Protein AF-A0AAU5T466-F1 (afdb_monomer_lite)

Foldseek 3Di:
DVVVVVVVVVVVVVVVVVVVVVLVPDPCSVVVVCVVVVVVCCCPVPVVVVLVVLLVVLVPPPPSVLSSVLVVVLVVLCVVLVCLVPPPDDQPDCVSPVDPSVVVNVVVNVVSVVVSVVVVVVVVVVVVVVVVVVD

Secondary structure (DSSP, 8-state):
-HHHHHHHHHHHHHHHHHHHHHHHTSS-HHHHHHHHHHHHHHIIIIIHHHHHHHHHHTTTSTTHHHHHHHHHHHHHHHHHHHHHHH-SSS-SSTTTS-S-HHHHHHHHHHHHHHHHHHHHHHHHHHHHHHHTT--

pLDDT: mean 91.25, std 6.81, range [65.12, 98.19]

Radius of gyration: 22.05 Å; chains: 1; bounding box: 55×31×60 Å

Structure (mmCIF, N/CA/C/O backbone):
data_AF-A0AAU5T466-F1
#
_entry.id   AF-A0AAU5T466-F1
#
loop_
_atom_site.group_PDB
_atom_site.id
_atom_site.type_symbol
_atom_site.label_atom_id
_atom_site.label_alt_id
_atom_site.label_comp_id
_atom_site.label_asym_id
_atom_site.label_entity_id
_atom_site.label_seq_id
_atom_site.pdbx_PDB_ins_code
_atom_site.Cartn_x
_atom_site.Cartn_y
_atom_site.Cartn_z
_atom_site.occupancy
_atom_site.B_iso_or_equiv
_atom_site.auth_seq_id
_atom_site.auth_comp_id
_atom_site.auth_asym_id
_atom_site.auth_atom_id
_atom_site.pdbx_PDB_model_num
ATOM 1 N N . MET A 1 1 ? -19.203 20.895 -16.663 1.00 66.00 1 MET A N 1
ATOM 2 C CA . MET A 1 1 ? -18.853 19.451 -16.595 1.00 66.00 1 MET A CA 1
ATOM 3 C C . MET A 1 1 ? -18.302 18.866 -17.906 1.00 66.00 1 MET A C 1
ATOM 5 O O . MET A 1 1 ? -17.208 18.321 -17.875 1.00 66.00 1 MET A O 1
ATOM 9 N N . LYS A 1 2 ? -18.982 18.981 -19.066 1.00 80.88 2 LYS A N 1
ATOM 10 C CA . LYS A 1 2 ? -18.479 18.440 -20.359 1.00 80.88 2 LYS A CA 1
ATOM 11 C C . LYS A 1 2 ? -17.127 19.024 -20.802 1.00 80.88 2 LYS A C 1
ATOM 13 O O . LYS A 1 2 ? -16.282 18.271 -21.273 1.00 80.88 2 LYS A O 1
ATOM 18 N N . THR A 1 3 ? -16.918 20.329 -20.628 1.00 87.75 3 THR A N 1
ATOM 19 C CA . THR A 1 3 ? -15.667 21.007 -21.011 1.00 87.75 3 THR A CA 1
ATOM 20 C C . THR A 1 3 ? -14.486 20.513 -20.182 1.00 87.75 3 THR A C 1
ATOM 22 O O . THR A 1 3 ? -13.507 20.078 -20.765 1.00 87.75 3 THR A O 1
ATOM 25 N N . TYR A 1 4 ? -14.634 20.441 -18.852 1.00 92.25 4 TYR A N 1
ATOM 26 C CA . TYR A 1 4 ? -13.607 19.918 -17.940 1.00 92.25 4 TYR A CA 1
ATOM 27 C C . TYR A 1 4 ? -13.195 18.481 -18.292 1.00 92.25 4 TYR A C 1
ATOM 29 O O . TYR A 1 4 ? -12.018 18.158 -18.398 1.00 92.25 4 TYR A O 1
ATOM 37 N N . ARG A 1 5 ? -14.172 17.609 -18.569 1.00 91.56 5 ARG A N 1
ATOM 38 C CA . ARG A 1 5 ? -13.879 16.223 -18.953 1.00 91.56 5 ARG A CA 1
ATOM 39 C C . ARG A 1 5 ? -13.104 16.135 -20.271 1.00 91.56 5 ARG A C 1
ATOM 41 O O . ARG A 1 5 ? -12.203 15.315 -20.393 1.00 91.56 5 ARG A O 1
ATOM 48 N N . ARG A 1 6 ? -13.441 16.978 -21.252 1.00 95.88 6 ARG A N 1
ATOM 49 C CA . ARG A 1 6 ? -12.725 17.037 -22.536 1.00 95.88 6 ARG A CA 1
ATOM 50 C C . ARG A 1 6 ? -11.324 17.612 -22.381 1.00 95.88 6 ARG A C 1
ATOM 52 O O . ARG A 1 6 ? -10.404 17.063 -22.969 1.00 95.88 6 ARG A O 1
ATOM 59 N N . THR A 1 7 ? -11.157 18.666 -21.585 1.00 96.00 7 THR A N 1
ATOM 60 C CA . THR A 1 7 ? -9.839 19.263 -21.342 1.00 96.00 7 THR A CA 1
ATOM 61 C C . THR A 1 7 ? -8.920 18.289 -20.616 1.00 96.00 7 THR A C 1
ATOM 63 O O . THR A 1 7 ? -7.782 18.134 -21.041 1.00 96.00 7 THR A O 1
ATOM 66 N N . LEU A 1 8 ? -9.406 17.564 -19.598 1.00 96.31 8 LEU A N 1
ATOM 67 C CA . LEU A 1 8 ? -8.605 16.513 -18.957 1.00 96.31 8 LEU A CA 1
ATOM 68 C C . LEU A 1 8 ? -8.309 15.353 -19.902 1.00 96.31 8 LEU A C 1
ATOM 70 O O . LEU A 1 8 ? -7.185 14.867 -19.913 1.00 96.31 8 LEU A O 1
ATOM 74 N N . GLY A 1 9 ? -9.286 14.924 -20.705 1.00 96.25 9 GLY A N 1
ATOM 75 C CA . GLY A 1 9 ? -9.066 13.870 -21.694 1.00 96.25 9 GLY A CA 1
ATOM 76 C C . GLY A 1 9 ? -7.987 14.252 -22.710 1.00 96.25 9 GLY A C 1
ATOM 77 O O . GLY A 1 9 ? -7.079 13.468 -22.968 1.00 96.25 9 GLY A O 1
ATOM 78 N N . PHE A 1 10 ? -8.044 15.478 -23.236 1.00 97.44 10 PHE A N 1
ATOM 79 C CA . PHE A 1 10 ? -7.043 15.992 -24.168 1.00 97.44 10 PHE A CA 1
ATOM 80 C C . PHE A 1 10 ? -5.666 16.131 -23.513 1.00 97.44 10 PHE A C 1
ATOM 82 O O . PHE A 1 10 ? -4.671 15.703 -24.090 1.00 97.44 10 PHE A O 1
ATOM 89 N N . LEU A 1 11 ? -5.606 16.667 -22.290 1.00 97.75 11 LEU A N 1
ATOM 90 C CA . LEU A 1 11 ? -4.364 16.765 -21.526 1.00 97.75 11 LEU A CA 1
ATOM 91 C C . LEU A 1 11 ? -3.748 15.382 -21.272 1.00 97.75 11 LEU A C 1
ATOM 93 O O . LEU A 1 11 ? -2.549 15.207 -21.461 1.00 97.75 11 LEU A O 1
ATOM 97 N N . GLY A 1 12 ? -4.561 14.392 -20.901 1.00 96.75 1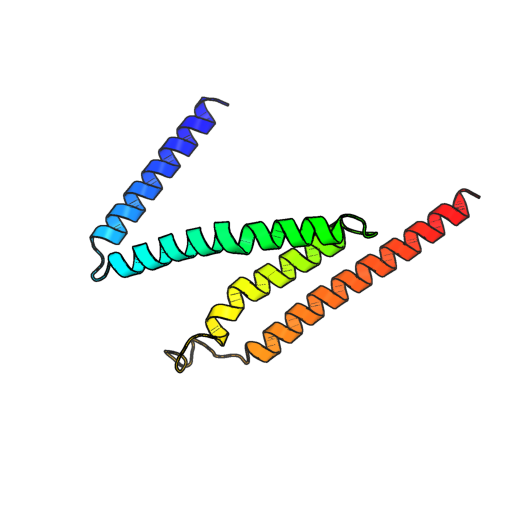2 GLY A N 1
ATOM 98 C CA . GLY A 1 12 ? -4.112 13.013 -20.713 1.00 96.75 12 GLY A CA 1
ATOM 99 C C . GLY A 1 12 ? -3.531 12.412 -21.993 1.00 96.75 12 GLY A C 1
ATOM 100 O O . GLY A 1 12 ? -2.436 11.859 -21.964 1.00 96.75 12 GLY A O 1
ATOM 101 N N . LEU A 1 13 ? -4.209 12.584 -23.132 1.00 97.94 13 LEU A N 1
ATOM 102 C CA . LEU A 1 13 ? -3.699 12.143 -24.436 1.00 97.94 13 LEU A CA 1
ATOM 103 C C . LEU A 1 13 ? -2.388 12.842 -24.816 1.00 97.94 13 LEU A C 1
ATOM 105 O O . LEU A 1 13 ? -1.480 12.187 -25.323 1.00 97.94 13 LEU A O 1
ATOM 109 N N . LEU A 1 14 ? -2.262 14.144 -24.538 1.00 97.94 14 LEU A N 1
ATOM 110 C CA . LEU A 1 14 ? -1.030 14.891 -24.781 1.00 97.94 14 LEU A CA 1
ATOM 111 C C . LEU A 1 14 ? 0.131 14.332 -23.945 1.00 97.94 14 LEU A C 1
ATOM 113 O O . LEU A 1 14 ? 1.216 14.114 -24.476 1.00 97.94 14 LEU A O 1
ATOM 117 N N . LEU A 1 15 ? -0.103 14.042 -22.662 1.00 97.50 15 LEU A N 1
ATOM 118 C CA . LEU A 1 15 ? 0.900 13.435 -21.781 1.00 97.50 15 LEU A CA 1
ATOM 119 C C . LEU A 1 15 ? 1.293 12.024 -22.238 1.00 97.50 15 LEU A C 1
ATOM 121 O O . LEU A 1 15 ? 2.478 11.695 -22.225 1.00 97.50 15 LEU A O 1
ATOM 125 N N . ILE A 1 16 ? 0.335 11.215 -22.702 1.00 95.62 16 ILE A N 1
ATOM 126 C CA . ILE A 1 16 ? 0.613 9.895 -23.291 1.00 95.62 16 ILE A CA 1
ATOM 127 C C . ILE A 1 16 ? 1.474 10.038 -24.550 1.00 95.62 16 ILE A C 1
ATOM 129 O O . ILE A 1 16 ? 2.453 9.312 -24.695 1.00 95.62 16 ILE A O 1
ATOM 133 N N . ALA A 1 17 ? 1.164 10.989 -25.437 1.00 97.19 17 ALA A N 1
ATOM 134 C CA . ALA A 1 17 ? 1.948 11.231 -26.649 1.00 97.19 17 ALA A CA 1
ATOM 135 C C . ALA A 1 17 ? 3.385 11.677 -26.329 1.00 97.19 17 ALA A C 1
ATOM 137 O O . ALA A 1 17 ? 4.334 11.217 -26.966 1.00 97.19 17 ALA A O 1
ATOM 138 N N . VAL A 1 18 ? 3.560 12.527 -25.311 1.00 97.31 18 VAL A N 1
ATOM 139 C CA . VAL A 1 18 ? 4.886 12.913 -24.804 1.00 97.31 18 VAL A CA 1
ATOM 140 C C . VAL A 1 18 ? 5.631 11.693 -24.262 1.00 97.31 18 VAL A C 1
ATOM 142 O O . VAL A 1 18 ? 6.771 11.464 -24.657 1.00 97.31 18 VAL A O 1
ATOM 145 N N . GLY A 1 19 ? 4.990 10.877 -23.421 1.00 93.94 19 GLY A N 1
ATOM 146 C CA . GLY A 1 19 ? 5.582 9.646 -22.892 1.00 93.94 19 GLY A CA 1
ATOM 147 C C . GLY A 1 19 ? 5.993 8.670 -23.996 1.00 93.94 19 GLY A C 1
ATOM 148 O O . GLY A 1 19 ? 7.120 8.185 -23.998 1.00 93.94 19 GLY A O 1
ATOM 149 N N . ALA A 1 20 ? 5.127 8.449 -24.987 1.00 94.75 20 ALA A N 1
ATOM 150 C CA . ALA A 1 20 ? 5.411 7.589 -26.133 1.00 94.75 20 ALA A CA 1
ATOM 151 C C . ALA A 1 20 ? 6.603 8.097 -26.956 1.00 94.75 20 ALA A C 1
ATOM 153 O O . ALA A 1 20 ? 7.468 7.309 -27.331 1.00 94.75 20 ALA A O 1
ATOM 154 N N . ARG A 1 21 ? 6.693 9.415 -27.188 1.00 96.38 21 ARG A N 1
ATOM 155 C CA . ARG A 1 21 ? 7.851 10.024 -27.856 1.00 96.38 21 ARG A CA 1
ATOM 156 C C . ARG A 1 21 ? 9.137 9.796 -27.068 1.00 96.38 21 ARG A C 1
ATOM 158 O O . ARG A 1 21 ? 10.154 9.496 -27.681 1.00 96.38 21 ARG A O 1
ATOM 165 N N . LEU A 1 22 ? 9.100 9.968 -25.745 1.00 95.00 22 LEU A N 1
ATOM 166 C CA . LEU A 1 22 ? 10.267 9.740 -24.893 1.00 95.00 22 LEU A CA 1
ATOM 167 C C . LEU A 1 22 ? 10.721 8.284 -24.987 1.00 95.00 22 LEU A C 1
ATOM 169 O O . LEU A 1 22 ? 11.889 8.044 -25.259 1.00 95.00 22 LEU A O 1
ATOM 173 N N . VAL A 1 23 ? 9.802 7.323 -24.861 1.00 94.81 23 VAL A N 1
ATOM 174 C CA . VAL A 1 23 ? 10.122 5.893 -24.998 1.00 94.81 23 VAL A CA 1
ATOM 175 C C . VAL A 1 23 ? 10.702 5.581 -26.379 1.00 94.81 23 VAL A C 1
ATOM 177 O O . VAL A 1 23 ? 11.687 4.862 -26.464 1.00 94.81 23 VAL A O 1
ATOM 180 N N . ALA A 1 24 ? 10.162 6.157 -27.454 1.00 94.19 24 ALA A N 1
ATOM 181 C CA . ALA A 1 24 ? 10.613 5.880 -28.820 1.00 94.19 24 ALA A CA 1
ATOM 182 C C . ALA A 1 24 ? 12.065 6.300 -29.116 1.00 94.19 24 ALA A C 1
ATOM 184 O O . ALA A 1 24 ? 12.645 5.811 -30.081 1.00 94.19 24 ALA A O 1
ATOM 185 N N . VAL A 1 25 ? 12.641 7.209 -28.322 1.00 95.81 25 VAL A N 1
ATOM 186 C CA . VAL A 1 25 ? 14.033 7.664 -28.486 1.00 95.81 25 VAL A CA 1
ATOM 187 C C . VAL A 1 25 ? 14.993 7.048 -27.463 1.00 95.81 25 VAL A C 1
ATOM 189 O O . VAL A 1 25 ? 16.178 7.378 -27.479 1.00 95.81 25 VAL A O 1
ATOM 192 N N . LEU A 1 26 ? 14.507 6.181 -26.566 1.00 94.69 26 LEU A N 1
ATOM 193 C CA . LEU A 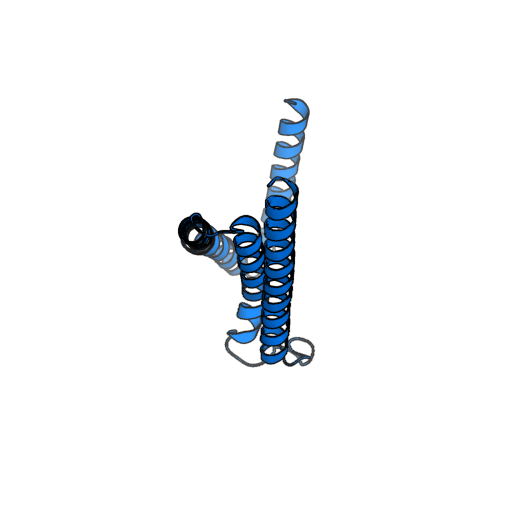1 26 ? 15.367 5.449 -25.639 1.00 94.69 26 LEU A CA 1
ATOM 194 C C . LEU A 1 26 ? 16.145 4.342 -26.375 1.00 94.69 26 LEU A C 1
ATOM 196 O O . LEU A 1 26 ? 15.624 3.776 -27.335 1.00 94.69 26 LEU A O 1
ATOM 200 N N . PRO A 1 27 ? 17.352 3.984 -25.899 1.00 94.69 27 PRO A N 1
ATOM 201 C CA . PRO A 1 27 ? 18.097 2.838 -26.423 1.00 94.69 27 PRO A CA 1
ATOM 202 C C . PRO A 1 27 ? 17.331 1.511 -26.293 1.00 94.69 27 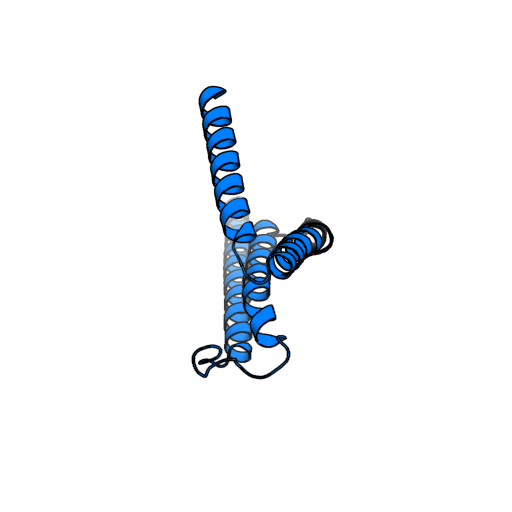PRO A C 1
ATOM 204 O O . PRO A 1 27 ? 17.314 0.725 -27.234 1.00 94.69 27 PRO A O 1
ATOM 207 N N . ASP A 1 28 ? 16.635 1.314 -25.165 1.00 93.69 28 ASP A N 1
ATOM 208 C CA . ASP A 1 28 ? 15.961 0.058 -24.806 1.00 93.69 28 ASP A CA 1
ATOM 209 C C . ASP A 1 28 ? 14.456 0.278 -24.518 1.00 93.69 28 ASP A C 1
ATOM 211 O O . ASP A 1 28 ? 14.000 0.203 -23.373 1.00 93.69 28 ASP A O 1
ATOM 215 N N . PRO A 1 29 ? 13.631 0.586 -25.538 1.00 93.44 29 PRO A N 1
ATOM 216 C CA . PRO A 1 29 ? 12.212 0.900 -25.346 1.00 93.44 29 PRO A CA 1
ATOM 217 C C . PRO A 1 29 ? 11.391 -0.305 -24.872 1.00 93.44 29 PRO A C 1
ATOM 219 O O . PRO A 1 29 ? 10.387 -0.139 -24.178 1.00 93.44 29 PRO A O 1
ATOM 222 N N . LEU A 1 30 ? 11.810 -1.522 -25.239 1.00 95.25 30 LEU A N 1
ATOM 223 C CA . LEU A 1 30 ? 11.110 -2.752 -24.874 1.00 95.25 30 LEU A CA 1
ATOM 224 C C . LEU A 1 30 ? 11.129 -2.990 -23.363 1.00 95.25 30 LEU A C 1
ATOM 226 O O . LEU A 1 30 ? 10.100 -3.371 -22.814 1.00 95.25 30 LEU A O 1
ATOM 230 N N . ASP A 1 31 ? 12.233 -2.685 -22.683 1.00 93.31 31 ASP A N 1
ATOM 231 C CA . ASP A 1 31 ? 12.341 -2.847 -21.229 1.00 93.31 31 ASP A CA 1
ATOM 232 C C . ASP A 1 31 ? 11.340 -1.956 -20.489 1.00 93.31 31 ASP A C 1
ATOM 234 O O . ASP A 1 31 ? 10.698 -2.383 -19.526 1.00 93.31 31 ASP A O 1
ATOM 238 N N . VAL A 1 32 ? 11.127 -0.732 -20.983 1.00 93.56 32 VAL A N 1
ATOM 239 C CA . VAL A 1 32 ? 10.114 0.180 -20.437 1.00 93.56 32 VAL A CA 1
ATOM 240 C C . VAL A 1 32 ? 8.707 -0.365 -20.662 1.00 93.56 32 VAL A C 1
ATOM 242 O O . VAL A 1 32 ? 7.874 -0.306 -19.758 1.00 93.56 32 VAL A O 1
ATOM 245 N N . LEU A 1 33 ? 8.427 -0.920 -21.844 1.00 93.06 33 LEU A N 1
ATOM 246 C CA . LEU A 1 33 ? 7.124 -1.519 -22.142 1.00 93.06 33 LEU A CA 1
ATOM 247 C C . LEU A 1 33 ? 6.862 -2.771 -21.298 1.00 93.06 33 LEU A C 1
ATOM 249 O O . LEU A 1 33 ? 5.747 -2.942 -20.808 1.00 93.06 33 LEU A O 1
ATOM 253 N N . VAL A 1 34 ? 7.877 -3.609 -21.077 1.00 95.69 34 VAL A N 1
ATOM 254 C CA . VAL A 1 34 ? 7.798 -4.769 -20.178 1.00 95.69 34 VAL A CA 1
ATOM 255 C C . VAL A 1 34 ? 7.550 -4.313 -18.744 1.00 95.69 34 VAL A C 1
ATOM 257 O O . VAL A 1 34 ? 6.696 -4.885 -18.070 1.00 95.69 34 VAL A O 1
ATOM 260 N N . TRP A 1 35 ? 8.224 -3.259 -18.281 1.00 91.56 35 TRP A N 1
ATOM 261 C CA . TRP A 1 35 ? 7.993 -2.699 -16.950 1.00 91.56 35 TRP A CA 1
ATOM 262 C C . TRP A 1 35 ? 6.575 -2.131 -16.798 1.00 91.56 35 TRP A C 1
ATOM 264 O O . TRP A 1 35 ? 5.890 -2.453 -15.828 1.00 91.56 35 TRP A O 1
ATOM 274 N N . LEU A 1 36 ? 6.098 -1.342 -17.769 1.00 93.25 36 LEU A N 1
ATOM 275 C CA . LEU A 1 36 ? 4.745 -0.770 -17.765 1.00 93.25 36 LEU A CA 1
ATOM 276 C C . LEU A 1 36 ? 3.668 -1.858 -17.823 1.00 93.25 36 LEU A C 1
ATOM 278 O O . LEU A 1 36 ? 2.729 -1.845 -17.026 1.00 93.25 36 LEU A O 1
ATOM 282 N N . GLY A 1 37 ? 3.812 -2.812 -18.745 1.00 96.00 37 GLY A N 1
ATOM 283 C CA . GLY A 1 37 ? 2.897 -3.941 -18.882 1.00 96.00 37 GLY A CA 1
ATOM 284 C C . GLY A 1 37 ? 2.905 -4.828 -17.639 1.00 96.00 37 GLY A C 1
ATOM 285 O O . GLY A 1 37 ? 1.846 -5.182 -17.127 1.00 96.00 37 GLY A O 1
ATOM 286 N N . GLY A 1 38 ? 4.089 -5.116 -17.099 1.00 95.25 38 GLY A N 1
ATOM 287 C CA . GLY A 1 38 ? 4.257 -5.865 -15.858 1.00 95.25 38 GLY A CA 1
ATOM 288 C C . GLY A 1 38 ? 3.610 -5.171 -14.661 1.00 95.25 38 GLY A C 1
ATOM 289 O O . GLY A 1 38 ? 2.917 -5.827 -13.889 1.00 95.25 38 GLY A O 1
ATOM 290 N N . ALA A 1 39 ? 3.762 -3.851 -14.528 1.00 92.31 39 ALA A N 1
ATOM 291 C CA . ALA A 1 39 ? 3.119 -3.072 -13.472 1.00 92.31 39 ALA A CA 1
ATOM 292 C C . ALA A 1 39 ? 1.587 -3.099 -13.583 1.00 92.31 39 ALA A C 1
ATOM 294 O O . ALA A 1 39 ? 0.914 -3.261 -12.565 1.00 92.31 39 ALA A O 1
ATOM 295 N N . LEU A 1 40 ? 1.039 -2.994 -14.800 1.00 95.94 40 LEU A N 1
ATOM 296 C CA . LEU A 1 40 ? -0.403 -3.088 -15.040 1.00 95.94 40 LEU A CA 1
ATOM 297 C C . LEU A 1 40 ? -0.943 -4.470 -14.656 1.00 95.94 40 LEU A C 1
ATOM 299 O O . LEU A 1 40 ? -1.904 -4.572 -13.897 1.00 95.94 40 LEU A O 1
ATOM 303 N N . VAL A 1 41 ? -0.284 -5.535 -15.123 1.00 97.62 41 VAL A N 1
ATOM 304 C CA . VAL A 1 41 ? -0.666 -6.916 -14.796 1.00 97.62 41 VAL A CA 1
ATOM 305 C C . VAL A 1 41 ? -0.558 -7.168 -13.295 1.00 97.62 41 VAL A C 1
ATOM 307 O O . VAL A 1 41 ? -1.495 -7.693 -12.701 1.00 97.62 41 VAL A O 1
ATOM 310 N N . LEU A 1 42 ? 0.545 -6.768 -12.654 1.00 94.19 42 LEU A N 1
ATOM 311 C CA . LEU A 1 42 ? 0.720 -6.910 -11.209 1.00 94.19 42 LEU A CA 1
ATOM 312 C C . LEU A 1 42 ? -0.381 -6.167 -10.445 1.00 94.19 42 LEU A C 1
ATOM 314 O O . LEU A 1 42 ? -0.938 -6.700 -9.485 1.00 94.19 42 LEU A O 1
ATOM 318 N N . HIS A 1 43 ? -0.721 -4.951 -10.870 1.00 93.75 43 HIS A N 1
ATOM 319 C CA . HIS A 1 43 ? -1.770 -4.171 -10.234 1.00 93.75 43 HIS A CA 1
ATOM 320 C C . HIS A 1 43 ? -3.138 -4.854 -10.348 1.00 93.75 43 HIS A C 1
ATOM 322 O O . HIS A 1 43 ? -3.779 -5.109 -9.328 1.00 93.75 43 HIS A O 1
ATOM 328 N N . ASP A 1 44 ? -3.564 -5.195 -11.561 1.00 97.50 44 ASP A N 1
ATOM 329 C CA . ASP A 1 44 ? -4.933 -5.650 -11.816 1.00 97.50 44 ASP A CA 1
ATOM 330 C C . ASP A 1 44 ? -5.149 -7.121 -11.450 1.00 97.50 44 ASP A C 1
ATOM 332 O O . ASP A 1 44 ? -6.215 -7.481 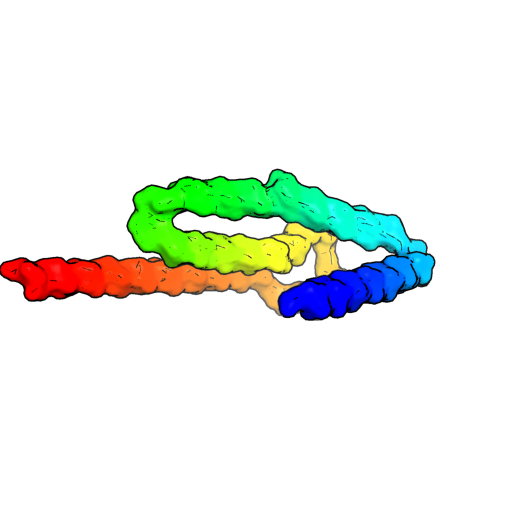-10.952 1.00 97.50 44 ASP A O 1
ATOM 336 N N . ALA A 1 45 ? -4.142 -7.974 -11.653 1.00 97.25 45 ALA A N 1
ATOM 337 C CA . ALA A 1 45 ? -4.247 -9.403 -11.372 1.00 97.25 45 ALA A CA 1
ATOM 338 C C . ALA A 1 45 ? -3.882 -9.768 -9.925 1.00 97.25 45 ALA A C 1
ATOM 340 O O . ALA A 1 45 ? -4.286 -10.830 -9.454 1.00 97.25 45 ALA A O 1
ATOM 341 N N . VAL A 1 46 ? -3.125 -8.921 -9.213 1.00 95.19 46 VAL A N 1
ATOM 342 C CA . VAL A 1 46 ? -2.631 -9.241 -7.862 1.00 95.19 46 VAL A CA 1
ATOM 343 C C . VAL A 1 46 ? -3.023 -8.178 -6.843 1.00 95.19 46 VAL A C 1
ATOM 345 O O . VAL A 1 46 ? -3.748 -8.486 -5.897 1.00 95.19 46 VAL A O 1
ATOM 348 N N . ILE A 1 47 ? -2.584 -6.927 -7.012 1.00 94.69 47 ILE A N 1
ATOM 349 C CA . ILE A 1 47 ? -2.764 -5.891 -5.981 1.00 94.69 47 ILE A CA 1
ATOM 350 C C . ILE A 1 47 ? -4.250 -5.595 -5.752 1.00 94.69 47 ILE A C 1
ATOM 352 O O . ILE A 1 47 ? -4.713 -5.644 -4.613 1.00 94.69 47 ILE A O 1
ATOM 356 N N . ALA A 1 48 ? -5.012 -5.324 -6.811 1.00 95.88 48 ALA A N 1
ATOM 357 C CA . ALA A 1 48 ? -6.429 -5.003 -6.706 1.00 95.88 48 ALA A CA 1
ATOM 358 C C . ALA A 1 48 ? -7.242 -6.159 -6.080 1.00 95.88 48 ALA A C 1
ATOM 360 O O . ALA A 1 48 ? -7.947 -5.902 -5.097 1.00 95.88 48 ALA A O 1
ATOM 361 N N . PRO A 1 49 ? -7.107 -7.428 -6.519 1.00 97.06 49 PRO A N 1
ATOM 362 C CA . PRO A 1 49 ? -7.756 -8.563 -5.862 1.00 97.06 49 PRO A CA 1
ATOM 363 C C . PRO A 1 49 ? -7.380 -8.723 -4.387 1.00 97.06 49 PRO A C 1
ATOM 365 O O . PRO A 1 49 ? -8.261 -8.968 -3.565 1.00 97.06 49 PRO A O 1
ATOM 368 N N . LEU A 1 50 ? -6.106 -8.540 -4.021 1.00 94.31 50 LEU A N 1
ATOM 369 C CA . LEU A 1 50 ? -5.667 -8.621 -2.625 1.00 94.31 50 LEU A CA 1
ATOM 370 C C . LEU A 1 50 ? -6.283 -7.516 -1.763 1.00 94.31 50 LEU A C 1
ATOM 372 O O . LEU A 1 50 ? -6.746 -7.790 -0.656 1.00 94.31 50 LEU A O 1
ATOM 376 N N . VAL A 1 51 ? -6.333 -6.279 -2.264 1.00 94.81 51 VAL A N 1
ATOM 377 C CA . VAL A 1 51 ? -6.951 -5.148 -1.555 1.00 94.81 51 VAL A CA 1
ATOM 378 C C . VAL A 1 51 ? -8.453 -5.379 -1.372 1.00 94.81 51 VAL A C 1
ATOM 380 O O . VAL A 1 51 ? -8.979 -5.171 -0.275 1.00 94.81 51 VAL A O 1
ATOM 383 N N . LEU A 1 52 ? -9.144 -5.858 -2.410 1.00 95.50 52 LEU A N 1
ATOM 384 C CA . LEU A 1 52 ? -10.565 -6.206 -2.335 1.00 95.50 52 LEU A CA 1
ATOM 385 C C . LEU A 1 52 ? -10.811 -7.364 -1.359 1.00 95.50 52 LEU A C 1
ATOM 387 O O . LEU A 1 52 ? -11.698 -7.267 -0.510 1.00 95.50 52 LEU A O 1
ATOM 391 N N . GLY A 1 53 ? -9.995 -8.418 -1.424 1.00 94.81 53 GLY A N 1
ATOM 392 C CA . GLY A 1 53 ? -10.049 -9.566 -0.521 1.00 94.81 53 GLY A CA 1
ATOM 393 C C . GLY A 1 53 ? -9.821 -9.168 0.936 1.00 94.81 53 GLY A C 1
ATOM 394 O O . GLY A 1 53 ? -10.623 -9.516 1.799 1.00 94.81 53 GLY A O 1
ATOM 395 N N . ALA A 1 54 ? -8.805 -8.352 1.221 1.00 92.25 54 ALA A N 1
ATOM 396 C CA . ALA A 1 54 ? -8.574 -7.796 2.554 1.00 92.25 54 ALA A CA 1
ATOM 397 C C . ALA A 1 54 ? -9.759 -6.937 3.025 1.00 92.25 54 ALA A C 1
ATOM 399 O O . ALA A 1 54 ? -10.187 -7.021 4.180 1.00 92.25 54 ALA A O 1
ATOM 400 N N . GLY A 1 55 ? -10.344 -6.140 2.128 1.00 92.62 55 GLY A N 1
ATOM 401 C CA . GLY A 1 55 ? -11.567 -5.389 2.397 1.00 92.62 55 GLY A CA 1
ATOM 402 C C . GLY A 1 55 ? -12.737 -6.295 2.790 1.00 92.62 55 GLY A C 1
ATOM 403 O O . GLY A 1 55 ? -13.437 -5.991 3.760 1.00 92.62 55 GLY A O 1
ATOM 404 N N . LEU A 1 56 ? -12.929 -7.407 2.079 1.00 95.25 56 LEU A N 1
ATOM 405 C CA . LEU A 1 56 ? -13.981 -8.389 2.341 1.00 95.25 56 LEU A CA 1
ATOM 406 C C . LEU A 1 56 ? -13.761 -9.116 3.674 1.00 95.25 56 LEU A C 1
ATOM 408 O O . LEU A 1 56 ? -14.662 -9.138 4.509 1.00 95.25 56 LEU A O 1
ATOM 412 N N . LEU A 1 57 ? -12.550 -9.625 3.916 1.00 93.25 57 LEU A N 1
ATOM 413 C CA . LEU A 1 57 ? -12.181 -10.331 5.152 1.00 93.25 57 LEU A CA 1
ATOM 414 C C . LEU A 1 57 ? -12.351 -9.456 6.400 1.00 93.25 57 LEU A C 1
ATOM 416 O O . LEU A 1 57 ? -12.694 -9.944 7.472 1.00 93.25 57 LEU A O 1
ATOM 420 N N . THR A 1 58 ? -12.148 -8.147 6.261 1.00 93.38 58 THR A N 1
ATOM 421 C CA . THR A 1 58 ? -12.288 -7.186 7.363 1.00 93.38 58 THR A CA 1
ATOM 422 C C . THR A 1 58 ? -13.683 -6.569 7.473 1.00 93.38 58 THR A C 1
ATOM 424 O O . THR A 1 58 ? -13.925 -5.768 8.375 1.00 93.38 58 THR A O 1
ATOM 427 N N . ALA A 1 59 ? -14.622 -6.909 6.581 1.00 91.69 59 ALA A N 1
ATOM 428 C CA . ALA A 1 59 ? -15.911 -6.220 6.476 1.00 91.69 59 ALA A CA 1
ATOM 429 C C . ALA A 1 59 ? -16.803 -6.378 7.720 1.00 91.69 59 ALA A C 1
ATOM 431 O O . ALA A 1 59 ? -17.512 -5.434 8.086 1.00 91.69 59 ALA A O 1
ATOM 432 N N . ALA A 1 60 ? -16.743 -7.548 8.362 1.00 89.62 60 ALA A N 1
ATOM 433 C CA . ALA A 1 60 ? -17.523 -7.883 9.553 1.00 89.62 60 ALA A CA 1
ATOM 434 C C . ALA A 1 60 ? -16.860 -7.435 10.869 1.00 89.62 60 ALA A C 1
ATOM 436 O O . ALA A 1 60 ? -17.482 -7.514 11.925 1.00 89.62 60 ALA A O 1
ATOM 437 N N . LEU A 1 61 ? -15.608 -6.967 10.826 1.00 88.31 61 LEU A N 1
ATOM 438 C CA . LEU A 1 61 ? -14.869 -6.617 12.034 1.00 88.31 61 LEU A CA 1
ATOM 439 C C . LEU A 1 61 ? -15.297 -5.245 12.588 1.00 88.31 61 LEU A C 1
ATOM 441 O O . LEU A 1 61 ? -15.574 -4.312 11.818 1.00 88.31 61 LEU A O 1
ATOM 445 N N . PRO A 1 62 ? -15.303 -5.073 13.924 1.00 83.56 62 PRO A N 1
ATOM 446 C CA . PRO A 1 62 ? -15.439 -3.754 14.524 1.00 83.56 62 PRO A CA 1
ATOM 447 C C . PRO A 1 62 ? -14.270 -2.863 14.082 1.00 83.56 62 PRO A C 1
ATOM 449 O O . PRO A 1 62 ? -13.173 -3.341 13.801 1.00 83.56 62 PRO A O 1
ATOM 452 N N . ALA A 1 63 ? -14.505 -1.553 13.985 1.00 86.38 63 ALA A N 1
ATOM 453 C CA . ALA A 1 63 ? -13.504 -0.588 13.516 1.00 86.38 63 ALA A CA 1
ATOM 454 C C . ALA A 1 63 ? -12.897 -0.900 12.123 1.00 86.38 63 ALA A C 1
ATOM 456 O O . ALA A 1 63 ? -11.783 -0.472 11.821 1.00 86.38 63 ALA A O 1
ATOM 457 N N . ARG A 1 64 ? -13.643 -1.574 11.231 1.00 88.38 64 ARG A N 1
ATOM 458 C CA . ARG A 1 64 ? -13.223 -1.922 9.855 1.00 88.38 64 ARG A CA 1
ATOM 459 C C . ARG A 1 64 ? -12.536 -0.800 9.071 1.00 88.38 64 ARG A C 1
ATOM 461 O O . ARG A 1 64 ? -11.611 -1.070 8.318 1.00 88.38 64 ARG A O 1
ATOM 468 N N . GLY A 1 65 ? -12.964 0.455 9.240 1.00 89.62 65 GLY A N 1
ATOM 469 C CA . GLY A 1 65 ? -12.344 1.600 8.563 1.00 89.62 65 GLY A CA 1
ATOM 470 C C . GLY A 1 65 ? -10.891 1.815 8.993 1.00 89.62 65 GLY A C 1
ATOM 471 O O . GLY A 1 65 ? -10.019 1.991 8.148 1.00 89.62 65 GLY A O 1
ATOM 472 N N . LEU A 1 66 ? -10.628 1.711 10.297 1.00 92.94 66 LEU A N 1
ATOM 473 C CA . LEU A 1 66 ? -9.288 1.826 10.865 1.00 92.94 66 LEU A CA 1
ATOM 474 C C . LEU A 1 66 ? -8.399 0.660 10.427 1.00 92.94 66 LEU A C 1
ATOM 476 O O . LEU A 1 66 ? -7.271 0.881 9.997 1.00 92.94 66 LEU A O 1
ATOM 480 N N . LEU A 1 67 ? -8.924 -0.567 10.477 1.00 92.31 67 LEU A N 1
ATOM 481 C CA . LEU A 1 67 ? -8.179 -1.755 10.066 1.00 92.31 67 LEU A CA 1
ATOM 482 C C . LEU A 1 67 ? -7.822 -1.712 8.574 1.00 92.31 67 LEU A C 1
ATOM 484 O O . LEU A 1 67 ? -6.675 -1.950 8.210 1.00 92.31 67 LEU A O 1
ATOM 488 N N . ARG A 1 68 ? -8.774 -1.336 7.712 1.00 93.88 68 ARG A N 1
ATOM 489 C CA . ARG A 1 68 ? -8.519 -1.145 6.277 1.00 93.88 68 ARG A CA 1
ATOM 490 C C . ARG A 1 68 ? -7.478 -0.057 6.030 1.00 93.88 68 ARG A C 1
ATOM 492 O O . ARG A 1 68 ? -6.569 -0.276 5.239 1.00 93.88 68 ARG A O 1
ATOM 499 N N . GLY A 1 69 ? -7.569 1.076 6.729 1.00 93.69 69 GLY A N 1
ATOM 500 C CA . GLY A 1 69 ? -6.575 2.147 6.633 1.00 93.69 69 GLY A CA 1
ATOM 501 C C . GLY A 1 69 ? -5.171 1.681 7.027 1.00 93.69 69 GLY A C 1
ATOM 502 O O . GLY A 1 69 ? -4.211 1.942 6.301 1.00 93.69 69 GLY A O 1
ATOM 503 N N . ALA A 1 70 ? -5.052 0.932 8.126 1.00 95.62 70 ALA A N 1
ATOM 504 C CA . ALA A 1 70 ? -3.782 0.373 8.581 1.00 95.62 70 ALA A CA 1
ATOM 505 C C . ALA A 1 70 ? -3.198 -0.628 7.573 1.00 95.62 70 ALA A C 1
ATOM 507 O O . ALA A 1 70 ? -2.020 -0.535 7.235 1.00 95.62 70 ALA A O 1
ATOM 508 N N . LEU A 1 71 ? -4.023 -1.536 7.041 1.00 95.94 71 LEU A N 1
ATOM 509 C CA . LEU A 1 71 ? -3.606 -2.521 6.039 1.00 95.94 71 LEU A CA 1
ATOM 510 C C . LEU A 1 71 ? -3.169 -1.864 4.726 1.00 95.94 71 LEU A C 1
ATOM 512 O O . LEU A 1 71 ? -2.130 -2.232 4.188 1.00 95.94 71 LEU A O 1
ATOM 516 N N . VAL A 1 72 ? -3.913 -0.869 4.229 1.00 95.44 72 VAL A N 1
ATOM 517 C CA . VAL A 1 72 ? -3.541 -0.124 3.013 1.00 95.44 72 VAL A CA 1
ATOM 518 C C . VAL A 1 72 ? -2.231 0.633 3.223 1.00 95.44 72 VAL A C 1
ATOM 520 O O . VAL A 1 72 ? -1.362 0.599 2.357 1.00 95.44 72 VAL A O 1
ATOM 523 N N . THR A 1 73 ? -2.051 1.262 4.386 1.00 96.88 73 THR A N 1
ATOM 524 C CA . THR A 1 73 ? -0.813 1.985 4.714 1.00 96.88 73 THR A CA 1
ATOM 525 C C . THR A 1 73 ? 0.379 1.030 4.786 1.00 96.88 73 THR A C 1
ATOM 527 O O . THR A 1 73 ? 1.400 1.268 4.144 1.00 96.88 73 THR A O 1
ATOM 530 N N . ALA A 1 74 ? 0.242 -0.082 5.515 1.00 97.00 74 ALA A N 1
ATOM 531 C CA . ALA A 1 74 ? 1.275 -1.109 5.613 1.00 97.00 74 ALA A CA 1
ATOM 532 C C . ALA A 1 74 ? 1.608 -1.717 4.240 1.00 97.00 74 ALA A C 1
ATOM 534 O O . ALA A 1 74 ? 2.780 -1.854 3.892 1.00 97.00 74 ALA A O 1
ATOM 535 N N . GLY A 1 75 ? 0.585 -2.020 3.438 1.00 95.81 75 GLY A N 1
ATOM 536 C CA . GLY A 1 75 ? 0.728 -2.526 2.076 1.00 95.81 75 GLY A CA 1
ATOM 537 C C . GLY A 1 75 ? 1.451 -1.547 1.150 1.00 95.81 75 GLY A C 1
ATOM 538 O O . GLY A 1 75 ? 2.327 -1.964 0.401 1.00 95.81 75 GLY A O 1
ATOM 539 N N . ALA A 1 76 ? 1.160 -0.246 1.237 1.00 95.88 76 ALA A N 1
ATOM 540 C CA . ALA A 1 76 ? 1.847 0.781 0.453 1.00 95.88 76 ALA A CA 1
ATOM 541 C C . ALA A 1 76 ? 3.332 0.902 0.834 1.00 95.88 76 ALA A C 1
ATOM 543 O O . ALA A 1 76 ? 4.195 0.936 -0.043 1.00 95.88 76 ALA A O 1
ATOM 544 N N . VAL A 1 77 ? 3.642 0.906 2.137 1.00 96.75 77 VAL A N 1
ATOM 545 C CA . VAL A 1 77 ? 5.031 0.906 2.631 1.00 96.75 77 VAL A CA 1
ATOM 546 C C . VAL A 1 77 ? 5.781 -0.330 2.128 1.00 96.75 77 VAL A C 1
ATOM 548 O O . VAL A 1 77 ? 6.918 -0.218 1.661 1.00 96.75 77 VAL A O 1
ATOM 551 N N . LEU A 1 78 ? 5.136 -1.498 2.179 1.00 95.06 78 LEU A N 1
ATOM 552 C CA . LEU A 1 78 ? 5.671 -2.744 1.638 1.00 95.06 78 LEU A CA 1
ATOM 553 C C . LEU A 1 78 ? 5.925 -2.637 0.133 1.00 95.06 78 LEU A C 1
ATOM 555 O O . LEU A 1 78 ? 7.047 -2.888 -0.284 1.00 95.06 78 LEU A O 1
ATOM 559 N N . LEU A 1 79 ? 4.943 -2.214 -0.666 1.00 93.44 79 LEU A N 1
ATOM 560 C CA . LEU A 1 79 ? 5.055 -2.117 -2.127 1.00 93.44 79 LEU A CA 1
ATOM 561 C C . LEU A 1 79 ? 6.219 -1.234 -2.589 1.00 93.44 79 LEU A C 1
ATOM 563 O O . LEU A 1 79 ? 6.887 -1.572 -3.562 1.00 93.44 79 LEU A O 1
ATOM 567 N N . VAL A 1 80 ? 6.488 -0.131 -1.888 1.00 91.00 80 VAL A N 1
ATOM 568 C CA . VAL A 1 80 ? 7.598 0.773 -2.233 1.00 91.00 80 VAL A CA 1
ATOM 569 C C . VAL A 1 80 ? 8.952 0.218 -1.773 1.00 91.00 80 VAL A C 1
ATOM 571 O O . VAL A 1 80 ? 9.966 0.446 -2.430 1.00 91.00 80 VAL A O 1
ATOM 574 N N . THR A 1 81 ? 8.991 -0.524 -0.663 1.00 90.94 81 THR A N 1
ATOM 575 C CA . THR A 1 81 ? 10.256 -0.962 -0.041 1.00 90.94 81 THR A CA 1
ATOM 576 C C . THR A 1 81 ? 10.713 -2.345 -0.505 1.00 90.94 81 THR A C 1
ATOM 578 O O . THR A 1 81 ? 11.910 -2.578 -0.664 1.00 90.94 81 THR A O 1
ATOM 581 N N . LEU A 1 82 ? 9.780 -3.275 -0.730 1.00 90.56 82 LEU A N 1
ATOM 582 C CA . LEU A 1 82 ? 10.069 -4.665 -1.095 1.00 90.56 82 LEU A CA 1
ATOM 583 C C . LEU A 1 82 ? 10.980 -4.787 -2.315 1.00 90.56 82 LEU A C 1
ATOM 585 O O . LEU A 1 82 ? 11.970 -5.508 -2.195 1.00 90.56 82 LEU A O 1
ATOM 589 N N . PRO A 1 83 ? 10.732 -4.083 -3.441 1.00 87.75 83 PRO A N 1
ATOM 590 C CA . PRO A 1 83 ? 11.576 -4.201 -4.627 1.00 87.75 83 PRO A CA 1
ATOM 591 C C . PRO A 1 83 ? 13.051 -3.895 -4.352 1.00 87.75 83 PRO A C 1
ATOM 593 O O . PRO A 1 83 ? 13.920 -4.510 -4.957 1.00 87.75 83 PRO A O 1
ATOM 596 N N . LEU A 1 84 ? 13.347 -2.994 -3.408 1.00 85.38 84 LEU A N 1
ATOM 597 C CA . LEU A 1 84 ? 14.719 -2.662 -3.013 1.00 85.38 84 LEU A CA 1
ATOM 598 C C . LEU A 1 84 ? 15.383 -3.783 -2.204 1.00 85.38 84 LEU A C 1
ATOM 600 O O . LEU A 1 84 ? 16.591 -3.969 -2.303 1.00 85.38 84 LEU A O 1
ATOM 604 N N . LEU A 1 85 ? 14.601 -4.515 -1.405 1.00 87.25 85 LEU A N 1
ATOM 605 C CA . LEU A 1 85 ? 15.088 -5.588 -0.534 1.00 87.25 85 LEU A CA 1
ATOM 606 C C . LEU A 1 85 ? 15.237 -6.929 -1.256 1.00 87.25 85 LEU A C 1
ATOM 608 O O . LEU A 1 85 ? 16.130 -7.697 -0.914 1.00 87.25 85 LEU A O 1
ATOM 612 N N . VAL A 1 86 ? 14.359 -7.221 -2.221 1.00 88.94 86 VAL A N 1
ATOM 613 C CA . VAL A 1 86 ? 14.361 -8.499 -2.962 1.00 88.94 86 VAL A CA 1
ATOM 614 C C . VAL A 1 86 ? 15.100 -8.418 -4.290 1.00 88.94 86 VAL A C 1
ATOM 616 O O . VAL A 1 86 ? 15.214 -9.424 -4.990 1.00 88.94 86 VAL A O 1
ATOM 619 N N . ARG A 1 87 ? 15.585 -7.228 -4.662 1.00 83.88 87 ARG A N 1
ATOM 620 C CA . ARG A 1 87 ? 16.365 -7.041 -5.879 1.00 83.88 87 ARG A CA 1
ATOM 621 C C . ARG A 1 87 ? 17.553 -8.019 -5.894 1.00 83.88 87 ARG A C 1
ATOM 623 O O . ARG A 1 87 ? 18.331 -8.039 -4.941 1.00 83.88 87 ARG A O 1
ATOM 630 N N . PRO A 1 88 ? 17.759 -8.758 -6.995 1.00 79.00 88 PRO A N 1
ATOM 631 C CA . PRO A 1 88 ? 18.963 -9.553 -7.181 1.00 79.00 88 PRO A CA 1
ATOM 632 C C . PRO A 1 88 ? 20.219 -8.674 -7.297 1.00 79.00 88 PRO A C 1
ATOM 634 O O . PRO A 1 88 ? 20.227 -7.669 -8.014 1.00 79.00 88 PRO A O 1
ATOM 637 N N . GLY A 1 89 ? 21.300 -9.100 -6.642 1.00 79.12 89 GLY A N 1
ATOM 638 C CA . GLY A 1 89 ? 22.603 -8.432 -6.684 1.00 79.12 89 GLY A CA 1
ATOM 639 C C . GLY A 1 89 ? 22.775 -7.310 -5.654 1.00 79.12 89 GLY A C 1
ATOM 640 O O . GLY A 1 89 ? 21.845 -6.916 -4.956 1.00 79.12 89 GLY A O 1
ATOM 641 N N . GLY A 1 90 ? 24.007 -6.812 -5.534 1.00 75.06 90 GLY A N 1
ATOM 642 C CA . GLY A 1 90 ? 24.335 -5.712 -4.627 1.00 75.06 90 GLY A CA 1
ATOM 643 C C . GLY A 1 90 ? 23.741 -4.372 -5.069 1.00 75.06 90 GLY A C 1
ATOM 644 O O . GLY A 1 90 ? 23.305 -4.196 -6.210 1.00 75.06 90 GLY A O 1
ATOM 645 N N . ALA A 1 91 ? 23.756 -3.399 -4.157 1.00 76.88 91 ALA A N 1
ATOM 646 C CA . ALA A 1 91 ? 23.373 -2.030 -4.472 1.00 76.88 91 ALA A CA 1
ATOM 647 C C . ALA A 1 91 ? 24.238 -1.499 -5.638 1.00 76.88 91 ALA A C 1
ATOM 649 O O . ALA A 1 91 ? 25.462 -1.621 -5.582 1.00 76.88 91 ALA A O 1
ATOM 650 N N . PRO A 1 92 ? 23.646 -0.885 -6.680 1.00 77.44 92 PRO A N 1
ATOM 651 C CA . PRO A 1 92 ? 24.395 -0.399 -7.844 1.00 77.44 92 PRO A CA 1
ATOM 652 C C . PRO A 1 92 ? 25.361 0.741 -7.492 1.00 77.44 92 PRO A C 1
ATOM 654 O O . PRO A 1 92 ? 26.228 1.087 -8.285 1.00 77.44 92 PRO A O 1
ATOM 657 N N . ASN A 1 93 ? 25.189 1.353 -6.321 1.00 80.62 93 ASN A N 1
ATOM 658 C CA . ASN A 1 93 ? 26.085 2.338 -5.736 1.00 80.62 93 ASN A CA 1
ATOM 659 C C . ASN A 1 93 ? 25.842 2.413 -4.211 1.00 80.62 93 ASN A C 1
ATOM 661 O O . ASN A 1 93 ? 24.751 2.051 -3.757 1.00 80.62 93 ASN A O 1
ATOM 665 N N . PRO A 1 94 ? 26.808 2.912 -3.413 1.00 76.94 94 PRO A N 1
ATOM 666 C CA . PRO A 1 94 ? 26.682 3.000 -1.951 1.00 76.94 94 PRO A CA 1
ATOM 667 C C . PRO A 1 94 ? 25.494 3.853 -1.482 1.00 76.94 94 PRO A C 1
ATOM 669 O O . PRO A 1 94 ? 24.907 3.593 -0.436 1.00 76.94 94 PRO A O 1
ATOM 672 N N . SER A 1 95 ? 25.097 4.846 -2.281 1.00 78.75 95 SER A N 1
ATOM 673 C CA . SER A 1 95 ? 23.934 5.703 -2.023 1.00 78.75 95 SER A CA 1
ATOM 674 C C . SER A 1 95 ? 22.582 5.049 -2.314 1.00 78.75 95 SER A C 1
ATOM 676 O O . SER A 1 95 ? 21.560 5.631 -1.962 1.00 78.75 95 SER A O 1
ATOM 678 N N . ALA A 1 96 ? 22.536 3.868 -2.939 1.00 71.62 96 ALA A N 1
ATOM 679 C CA . ALA A 1 96 ? 21.273 3.212 -3.277 1.00 71.62 96 ALA A CA 1
ATOM 680 C C . ALA A 1 96 ? 20.659 2.445 -2.092 1.00 71.62 96 ALA A C 1
ATOM 682 O O . ALA A 1 96 ? 19.438 2.332 -2.018 1.00 71.62 96 ALA A O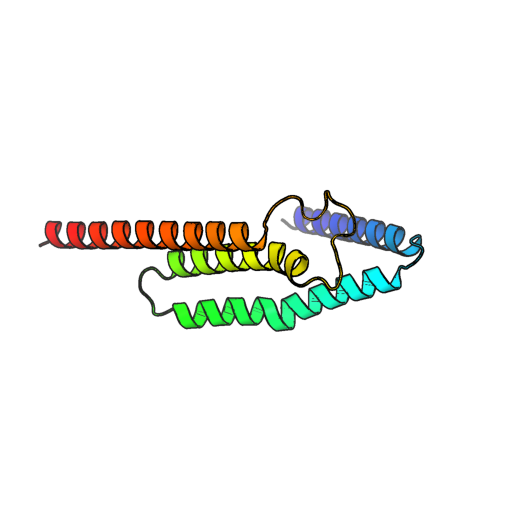 1
ATOM 683 N N . LEU A 1 97 ? 21.473 1.944 -1.151 1.00 76.12 97 LEU A N 1
ATOM 684 C CA . LEU A 1 97 ? 21.008 1.349 0.113 1.00 76.12 97 LEU A CA 1
ATOM 685 C C . LEU A 1 97 ? 21.820 1.881 1.315 1.00 76.12 97 LEU A C 1
ATOM 687 O O . LEU A 1 97 ? 22.532 1.124 1.972 1.00 76.12 97 LEU A O 1
ATOM 691 N N . PRO A 1 98 ? 21.726 3.184 1.633 1.00 82.75 98 PRO A N 1
ATOM 692 C CA . PRO A 1 98 ? 22.545 3.794 2.681 1.00 82.75 98 PRO A CA 1
ATOM 693 C C . PRO A 1 98 ? 22.088 3.414 4.097 1.00 82.75 98 PRO A C 1
ATOM 695 O O . PRO A 1 98 ? 22.831 3.586 5.059 1.00 82.75 98 PRO A O 1
ATOM 698 N N . LEU A 1 99 ? 20.851 2.929 4.242 1.00 84.50 99 LEU A N 1
ATOM 699 C CA . LEU A 1 99 ? 20.240 2.587 5.523 1.00 84.50 99 LEU A CA 1
ATOM 700 C C . LEU A 1 99 ? 19.905 1.090 5.599 1.00 84.50 99 LEU A C 1
ATOM 702 O O . LEU A 1 99 ? 19.697 0.441 4.574 1.00 84.50 99 LEU A O 1
ATOM 706 N N . PRO A 1 100 ? 19.757 0.532 6.815 1.00 88.62 100 PRO A N 1
ATOM 707 C CA . PRO A 1 100 ? 19.254 -0.824 7.004 1.00 88.62 100 PRO A CA 1
ATOM 708 C C . PRO A 1 100 ? 17.740 -0.883 6.723 1.00 88.62 100 PRO A C 1
ATOM 710 O O . PRO A 1 100 ? 16.922 -0.911 7.646 1.00 88.62 100 PRO A O 1
ATOM 713 N N . TYR A 1 101 ? 17.357 -0.899 5.440 1.00 87.25 101 TYR A N 1
ATOM 714 C CA . TYR A 1 101 ? 15.959 -0.855 4.983 1.00 87.25 101 TYR A CA 1
ATOM 715 C C . TYR A 1 101 ? 15.093 -1.970 5.567 1.00 87.25 101 TYR A C 1
ATOM 717 O O . TYR A 1 101 ? 13.943 -1.712 5.895 1.00 87.25 101 TYR A O 1
ATOM 725 N N . GLY A 1 102 ? 15.636 -3.175 5.774 1.00 90.50 102 GLY A N 1
ATOM 726 C CA . GLY A 1 102 ? 14.888 -4.271 6.401 1.00 90.50 102 GLY A CA 1
ATOM 727 C C . GLY A 1 102 ? 14.462 -3.933 7.834 1.00 90.50 102 GLY A C 1
ATOM 728 O O . GLY A 1 102 ? 13.289 -4.049 8.182 1.00 90.50 102 GLY A O 1
ATOM 729 N N . ARG A 1 103 ? 15.393 -3.416 8.649 1.00 94.00 103 ARG A N 1
ATOM 730 C CA . ARG A 1 103 ? 15.092 -2.957 10.013 1.00 94.00 103 ARG A CA 1
ATOM 731 C C . ARG A 1 103 ? 14.104 -1.795 9.993 1.00 94.00 103 ARG A C 1
ATOM 733 O O . ARG A 1 103 ? 13.138 -1.800 10.747 1.00 94.00 103 ARG A O 1
ATOM 740 N N . ASN A 1 104 ? 14.335 -0.809 9.132 1.00 94.50 104 ASN A N 1
ATOM 741 C CA . ASN A 1 104 ? 13.487 0.379 9.065 1.00 94.50 104 ASN A CA 1
ATOM 742 C C . ASN A 1 104 ? 12.070 0.045 8.589 1.00 94.50 104 ASN A C 1
ATOM 744 O O . ASN A 1 104 ? 11.113 0.600 9.117 1.00 94.50 104 ASN A O 1
ATOM 748 N N . LEU A 1 105 ? 11.923 -0.901 7.661 1.00 95.25 105 LEU A N 1
ATOM 749 C CA . LEU A 1 105 ? 10.628 -1.413 7.229 1.00 95.25 105 LEU A CA 1
ATOM 750 C C . LEU A 1 105 ? 9.860 -2.012 8.411 1.00 95.25 105 LEU A C 1
ATOM 752 O O . LEU A 1 105 ? 8.716 -1.631 8.642 1.00 95.25 105 LEU A O 1
ATOM 756 N N . LEU A 1 106 ? 10.494 -2.885 9.201 1.00 96.88 106 LEU A N 1
ATOM 757 C CA . LEU A 1 106 ? 9.866 -3.465 10.393 1.00 96.88 106 LEU A CA 1
ATOM 758 C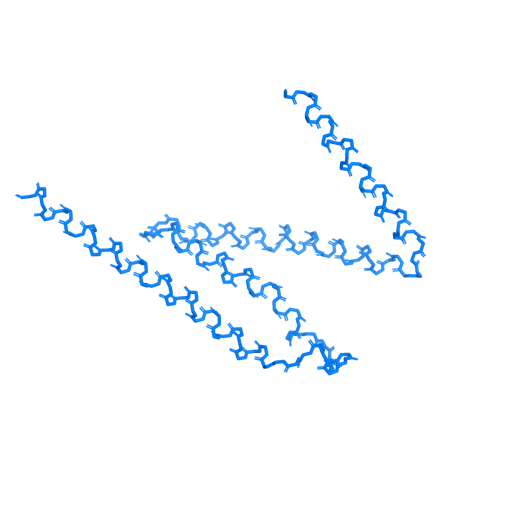 C . LEU A 1 106 ? 9.479 -2.397 11.420 1.00 96.88 106 LEU A C 1
ATOM 760 O O . LEU A 1 106 ? 8.393 -2.469 11.990 1.00 96.88 106 LEU A O 1
ATOM 764 N N . LEU A 1 107 ? 10.329 -1.386 11.626 1.00 97.62 107 LEU A N 1
ATOM 765 C CA . LEU A 1 107 ? 10.026 -0.268 12.521 1.00 97.62 107 LEU A CA 1
ATOM 766 C C . LEU A 1 107 ? 8.806 0.530 12.045 1.00 97.62 107 LEU A C 1
ATOM 768 O O . LEU A 1 107 ? 7.931 0.837 12.851 1.00 97.62 107 LEU A O 1
ATOM 772 N N . VAL A 1 108 ? 8.710 0.833 10.748 1.00 97.50 108 VAL A N 1
ATOM 773 C CA . VAL A 1 108 ? 7.568 1.568 10.181 1.00 97.50 108 VAL A CA 1
ATOM 774 C C . VAL A 1 108 ? 6.289 0.735 10.249 1.00 97.50 108 VAL A C 1
ATOM 776 O O . VAL A 1 108 ? 5.253 1.247 10.669 1.00 97.50 108 VAL A O 1
ATOM 779 N N . LEU A 1 109 ? 6.345 -0.552 9.901 1.00 97.81 109 LEU A N 1
ATOM 780 C CA . LEU A 1 109 ? 5.194 -1.453 10.019 1.00 97.81 109 LEU A CA 1
ATOM 781 C C . LEU A 1 109 ? 4.737 -1.594 11.476 1.00 97.81 109 LEU A C 1
ATOM 783 O O . LEU A 1 109 ? 3.539 -1.536 11.756 1.00 97.81 109 LEU A O 1
ATOM 787 N N . GLY A 1 110 ? 5.687 -1.699 12.408 1.00 97.81 110 GLY A N 1
ATOM 788 C CA . GLY A 1 110 ? 5.422 -1.673 13.843 1.00 97.81 110 GLY A CA 1
ATOM 789 C C . GLY A 1 110 ? 4.749 -0.372 14.278 1.00 97.81 110 GLY A C 1
ATOM 790 O O . GLY A 1 110 ? 3.746 -0.414 14.983 1.00 97.81 110 GLY A O 1
ATOM 791 N N . ALA A 1 111 ? 5.227 0.781 13.803 1.00 98.19 111 ALA A N 1
ATOM 792 C CA . ALA A 1 111 ? 4.623 2.078 14.098 1.00 98.19 111 ALA A CA 1
ATOM 793 C C . ALA A 1 111 ? 3.179 2.185 13.578 1.00 98.19 111 ALA A C 1
ATOM 795 O O . ALA A 1 111 ? 2.303 2.647 14.309 1.00 98.19 111 ALA A O 1
ATOM 796 N N . VAL A 1 112 ? 2.903 1.705 12.359 1.00 97.81 112 VAL A N 1
ATOM 797 C CA . VAL A 1 112 ? 1.539 1.644 11.801 1.00 97.81 112 VAL A CA 1
ATOM 798 C C . VAL A 1 112 ? 0.638 0.758 12.666 1.00 97.81 112 VAL A C 1
ATOM 800 O O . VAL A 1 112 ? -0.475 1.162 13.006 1.00 97.81 112 VAL A O 1
ATOM 803 N N . ALA A 1 113 ? 1.119 -0.422 13.067 1.00 96.19 113 ALA A N 1
ATOM 804 C CA . ALA A 1 113 ? 0.366 -1.345 13.914 1.00 96.19 113 ALA A CA 1
ATOM 805 C C . ALA A 1 113 ? 0.073 -0.753 15.304 1.00 96.19 113 ALA A C 1
ATOM 807 O O . ALA A 1 113 ? -1.065 -0.813 15.772 1.00 96.19 113 ALA A O 1
ATOM 808 N N . VAL A 1 114 ? 1.069 -0.126 15.940 1.00 97.62 114 VAL A N 1
ATOM 809 C CA . VAL A 1 114 ? 0.916 0.546 17.240 1.00 97.62 114 VAL A CA 1
ATOM 810 C C . VAL A 1 114 ? -0.082 1.697 17.139 1.00 97.62 114 VAL A C 1
ATOM 812 O O . VAL A 1 114 ? -1.001 1.776 17.953 1.00 97.62 114 VAL A O 1
ATOM 815 N N . ALA A 1 115 ? 0.037 2.555 16.123 1.00 96.62 115 ALA A N 1
ATOM 816 C CA . ALA A 1 115 ? -0.888 3.667 15.917 1.00 96.62 115 ALA A CA 1
ATOM 817 C C . ALA A 1 115 ? -2.333 3.177 15.726 1.00 96.62 115 ALA A C 1
ATOM 819 O O . ALA A 1 115 ? -3.254 3.697 16.361 1.00 96.62 115 ALA A O 1
ATOM 820 N N . ALA A 1 116 ? -2.537 2.136 14.915 1.00 94.56 116 ALA A N 1
ATOM 821 C CA . ALA A 1 116 ? -3.848 1.522 14.733 1.00 94.56 116 ALA A CA 1
ATOM 822 C C . ALA A 1 116 ? -4.393 0.930 16.046 1.00 94.56 116 ALA A C 1
ATOM 824 O O . ALA A 1 116 ? -5.554 1.156 16.383 1.00 94.56 116 ALA A O 1
ATOM 825 N N . GLY A 1 117 ? -3.560 0.232 16.823 1.00 92.88 117 GLY A N 1
ATOM 826 C CA . GLY A 1 117 ? -3.942 -0.325 18.123 1.00 92.88 117 GLY A CA 1
ATOM 827 C C . GLY A 1 117 ? -4.373 0.745 19.130 1.00 92.88 117 GLY A C 1
ATOM 828 O O . GLY A 1 117 ? -5.415 0.608 19.771 1.00 92.88 117 GLY A O 1
ATOM 829 N N . LEU A 1 118 ? -3.628 1.851 19.218 1.00 95.12 118 LEU A N 1
ATOM 830 C CA . LEU A 1 118 ? -3.964 2.983 20.088 1.00 95.12 118 LEU A CA 1
ATOM 831 C C . LEU A 1 118 ? -5.293 3.634 19.686 1.00 95.12 118 LEU A C 1
ATOM 833 O O . LEU A 1 118 ? -6.151 3.871 20.538 1.00 95.12 118 LEU A O 1
ATOM 837 N N . LEU A 1 119 ? -5.502 3.880 18.391 1.00 93.75 119 LEU A N 1
ATOM 838 C CA . LEU A 1 119 ? -6.754 4.450 17.885 1.00 93.75 119 LEU A CA 1
ATOM 839 C C . LEU A 1 119 ? -7.951 3.521 18.130 1.00 93.75 119 LEU A C 1
ATOM 841 O O . LEU A 1 119 ? -9.035 3.993 18.490 1.00 93.75 119 LEU A O 1
ATOM 845 N N . ALA A 1 120 ? -7.762 2.207 17.991 1.00 91.44 120 ALA A N 1
ATOM 846 C CA . ALA A 1 120 ? -8.787 1.217 18.300 1.00 91.44 120 ALA A CA 1
ATOM 847 C C . ALA A 1 120 ? -9.132 1.221 19.798 1.00 91.44 120 ALA A C 1
ATOM 849 O O . ALA A 1 120 ? -10.312 1.268 20.152 1.00 91.44 120 ALA A O 1
ATOM 850 N N . ALA A 1 121 ? -8.122 1.253 20.674 1.00 90.88 121 ALA A N 1
ATOM 851 C CA . ALA A 1 121 ? -8.311 1.304 22.122 1.00 90.88 121 ALA A CA 1
ATOM 852 C C . ALA A 1 121 ? -9.071 2.567 22.558 1.00 90.88 121 ALA A C 1
ATOM 854 O O . ALA A 1 121 ? -10.056 2.475 23.292 1.00 90.88 121 ALA A O 1
ATOM 855 N N . VAL A 1 122 ? -8.682 3.741 22.047 1.00 91.94 122 VAL A N 1
ATOM 856 C CA . VAL A 1 122 ? -9.377 5.012 22.323 1.00 91.94 122 VAL A CA 1
ATOM 857 C C . VAL A 1 122 ? -10.832 4.957 21.854 1.00 91.94 122 VAL A C 1
ATOM 859 O O . VAL A 1 122 ? -11.732 5.386 22.578 1.00 91.94 122 VAL A O 1
ATOM 862 N N . SER A 1 123 ? -11.080 4.405 20.665 1.00 88.69 123 SER A N 1
ATOM 863 C CA . SER A 1 123 ? -12.436 4.272 20.117 1.00 88.69 123 SER A CA 1
ATOM 864 C C . SER A 1 123 ? -13.307 3.355 20.980 1.00 88.69 123 SER A C 1
ATOM 866 O O . SER A 1 123 ? -14.448 3.700 21.292 1.00 88.69 123 SER A O 1
ATOM 868 N N . ALA A 1 124 ? -12.755 2.228 21.436 1.00 88.38 124 ALA A N 1
ATOM 869 C CA . ALA A 1 124 ? -13.442 1.296 22.323 1.00 88.38 124 ALA A CA 1
ATOM 870 C C . ALA A 1 124 ? -13.786 1.941 23.676 1.00 88.38 124 ALA A C 1
ATOM 872 O O . ALA A 1 124 ? -14.927 1.847 24.128 1.00 88.38 124 ALA A O 1
ATOM 873 N N . VAL A 1 125 ? -12.846 2.659 24.299 1.00 90.81 125 VAL A N 1
ATOM 874 C CA . VAL A 1 125 ? -13.098 3.371 25.564 1.00 90.81 125 VAL A CA 1
ATOM 875 C C . VAL A 1 125 ? -14.195 4.423 25.394 1.00 90.81 125 VAL A C 1
ATOM 877 O O . VAL A 1 125 ? -15.115 4.483 26.207 1.00 90.81 125 VAL A O 1
ATOM 880 N N . ARG A 1 126 ? -14.158 5.211 24.312 1.00 88.19 126 ARG A N 1
ATOM 881 C CA . ARG A 1 126 ? -15.180 6.235 24.033 1.00 88.19 126 ARG A CA 1
ATOM 882 C C . ARG A 1 126 ? -16.574 5.644 23.832 1.00 88.19 126 ARG A C 1
ATOM 884 O O . ARG A 1 126 ? -17.525 6.214 24.355 1.00 88.19 126 ARG A O 1
ATOM 891 N N . SER A 1 127 ? -16.692 4.516 23.126 1.00 87.62 127 SER A N 1
ATOM 892 C CA . SER A 1 127 ? -17.986 3.836 22.951 1.00 87.62 127 SER A CA 1
ATOM 893 C C . SER A 1 127 ? -18.587 3.404 24.294 1.00 87.62 127 SER A C 1
ATOM 895 O O . SER A 1 127 ? -19.701 3.794 24.617 1.00 87.62 127 SER A O 1
ATOM 897 N N . ARG A 1 128 ? -17.789 2.759 25.157 1.00 87.12 128 ARG A N 1
ATOM 898 C CA . ARG A 1 128 ? -18.228 2.326 26.495 1.00 87.12 128 ARG A CA 1
ATOM 899 C C . ARG A 1 128 ? -18.651 3.482 27.401 1.00 87.12 128 ARG A C 1
ATOM 901 O O . ARG A 1 128 ? -19.562 3.330 28.207 1.00 87.12 128 ARG A O 1
ATOM 908 N N . LEU A 1 129 ? -17.964 4.623 27.319 1.00 88.88 129 LEU A N 1
ATOM 909 C CA . LEU A 1 129 ? -18.303 5.808 28.113 1.00 88.88 129 LEU A CA 1
ATOM 910 C C . LEU A 1 129 ? -19.604 6.470 27.654 1.00 88.88 129 LEU A C 1
ATOM 912 O O . LEU A 1 129 ? -20.285 7.077 28.477 1.00 88.88 129 LEU A O 1
ATOM 916 N N . ARG A 1 130 ? -19.938 6.373 26.363 1.00 86.62 130 ARG A N 1
ATOM 917 C CA . ARG A 1 130 ? -21.192 6.892 25.818 1.00 86.62 130 ARG A CA 1
ATOM 918 C C . ARG A 1 130 ? -22.378 6.037 26.255 1.00 86.62 130 ARG A C 1
ATOM 920 O O . ARG A 1 130 ? -23.320 6.588 26.808 1.00 86.62 130 ARG A O 1
ATOM 927 N N . ASP A 1 131 ? -22.262 4.717 26.135 1.00 84.44 131 ASP A N 1
ATOM 928 C CA . ASP A 1 131 ? -23.315 3.778 26.546 1.00 84.44 131 ASP A CA 1
ATOM 929 C C . ASP A 1 131 ? -23.653 3.917 28.042 1.00 84.44 131 ASP A C 1
ATOM 931 O O . ASP A 1 131 ? -24.810 3.840 28.436 1.00 84.44 131 ASP A O 1
ATOM 935 N N . ARG A 1 132 ? -22.650 4.204 28.888 1.00 78.81 132 ARG A N 1
ATOM 936 C CA . ARG A 1 132 ? -22.843 4.462 30.329 1.00 78.81 132 ARG A CA 1
ATOM 937 C C . ARG A 1 132 ? -23.513 5.796 30.670 1.00 78.81 132 ARG A C 1
ATOM 939 O O . ARG A 1 132 ? -23.910 5.964 31.814 1.00 78.81 132 ARG A O 1
ATOM 946 N N . ARG A 1 133 ? -23.547 6.769 29.755 1.00 77.19 133 ARG A N 1
ATOM 947 C CA . ARG A 1 133 ? -24.212 8.069 29.972 1.00 77.19 133 ARG A CA 1
ATOM 948 C C . ARG A 1 133 ? -25.672 8.065 29.525 1.00 77.19 133 ARG A C 1
ATOM 950 O O . ARG A 1 133 ? -26.411 8.954 29.927 1.00 77.19 133 ARG A O 1
ATOM 957 N N . GLU A 1 134 ? -26.040 7.132 28.653 1.00 74.75 134 GLU A N 1
ATOM 958 C CA . GLU A 1 134 ? -27.390 6.990 28.095 1.00 74.75 134 GLU A CA 1
ATOM 959 C C . GLU A 1 134 ? -28.254 5.978 28.889 1.00 74.75 134 GLU A C 1
ATOM 961 O O . GLU A 1 134 ? -29.437 5.837 28.588 1.00 74.75 134 GLU A O 1
ATOM 966 N N . ALA A 1 135 ? -27.681 5.311 29.902 1.00 65.12 135 ALA A N 1
ATOM 967 C CA . ALA A 1 135 ? -28.340 4.396 30.845 1.00 65.12 135 ALA A CA 1
ATOM 968 C C . ALA A 1 135 ? -28.500 5.041 32.229 1.00 65.12 135 ALA A C 1
ATOM 970 O O . ALA A 1 135 ? -29.531 4.766 32.881 1.00 65.12 135 ALA A O 1
#

Sequence (135 aa):
MKTYRRTLGFLGLLLIAVGARLVAVLPDPLDVLVWLGGALVLHDAVIAPLVLGAGLLTAALPARGLLRGALVTAGAVLLVTLPLLVRPGGAPNPSALPLPYGRNLLLVLGAVAVAAGLLAAVSAVRSRLRDRREA